Protein AF-A0A942C0L1-F1 (afdb_monomer_lite)

Secondary structure (DSSP, 8-state):
-HHHHHHHHHHHHHHHHHHHHHHTT----HHHHHHHHHHSPPPPPPPPSSEEEEEEEEETTTEEEEEEEETTTTEEEEEESS--HHHHHHHHHHHHT-

Foldseek 3Di:
DLVQLQVLCVPPNQPVSQVVCVVVVHHDHSVRSNVSVVVDDDDDDDDAPDKDKDWDDPPPPPFIWIWIARPVVRGTDDTGRHDDPVSVVVVVVVVVVD

pLDDT: mean 92.05, std 7.19, range [60.94, 97.62]

Sequence (98 aa):
MNETLQWLGLLVGGEAGAKVAAQLGLRVSPDTLLRRIRAAALAAMTTPKVLGGDDWAKRKGQTYGTILVDLERHQVVDLLPDREAATLAQWLQQQRDR

Radius of gyration: 17.34 Å; chains: 1; bounding box: 39×30×40 Å

Structure (mmCIF, N/CA/C/O backbone):
data_AF-A0A942C0L1-F1
#
_entry.id   AF-A0A942C0L1-F1
#
loop_
_atom_site.group_PDB
_atom_site.id
_atom_site.type_symbol
_atom_site.label_atom_id
_atom_site.label_alt_id
_atom_site.label_comp_id
_atom_site.label_asym_id
_atom_site.label_entity_id
_atom_site.label_seq_id
_atom_site.pdbx_PDB_ins_code
_atom_site.Cartn_x
_atom_site.Cartn_y
_atom_site.Cartn_z
_atom_site.occupancy
_atom_site.B_iso_or_equiv
_atom_site.auth_seq_id
_atom_site.auth_comp_id
_atom_site.auth_asym_id
_atom_site.auth_atom_id
_atom_site.pdbx_PDB_model_num
ATOM 1 N N . MET A 1 1 ? -6.025 -13.207 19.847 1.00 60.94 1 MET A N 1
ATOM 2 C CA . MET A 1 1 ? -6.365 -11.804 20.191 1.00 60.94 1 MET A CA 1
ATOM 3 C C . MET A 1 1 ? -5.686 -10.796 19.264 1.00 60.94 1 MET A C 1
ATOM 5 O O . MET A 1 1 ? -6.388 -10.013 18.640 1.00 60.94 1 MET A O 1
ATOM 9 N N . ASN A 1 2 ? -4.349 -10.808 19.137 1.00 73.62 2 ASN A N 1
ATOM 10 C CA . ASN A 1 2 ? -3.631 -9.848 18.280 1.00 73.62 2 ASN A CA 1
ATOM 11 C C . ASN A 1 2 ? -3.931 -10.023 16.776 1.00 73.62 2 ASN A C 1
ATOM 13 O O . ASN A 1 2 ? -4.211 -9.026 16.115 1.00 73.62 2 ASN A O 1
ATOM 17 N N . GLU A 1 3 ? -3.957 -11.258 16.262 1.00 86.56 3 GLU A N 1
ATOM 18 C CA . GLU A 1 3 ? -4.318 -11.539 14.859 1.00 86.56 3 GLU A CA 1
ATOM 19 C C . GLU A 1 3 ? -5.759 -11.152 14.527 1.00 86.56 3 GLU A C 1
ATOM 21 O O . GLU A 1 3 ? -6.004 -10.542 13.494 1.00 86.56 3 GLU A O 1
ATOM 26 N N . THR A 1 4 ? -6.712 -11.433 15.420 1.00 90.69 4 THR A N 1
ATOM 27 C CA . THR A 1 4 ? -8.132 -11.108 15.214 1.00 90.69 4 THR A CA 1
ATOM 28 C C . THR A 1 4 ? -8.341 -9.611 14.991 1.00 90.69 4 THR A C 1
ATOM 30 O O . THR A 1 4 ? -9.044 -9.214 14.068 1.00 90.69 4 THR A O 1
ATOM 33 N N . LEU A 1 5 ? -7.699 -8.767 15.804 1.00 92.69 5 LEU A N 1
ATOM 34 C CA . LEU A 1 5 ? -7.787 -7.314 15.655 1.00 92.69 5 LEU A CA 1
ATOM 35 C C . LEU A 1 5 ? -7.106 -6.830 14.370 1.00 92.69 5 LEU A C 1
ATOM 37 O O . LEU A 1 5 ? -7.625 -5.943 13.702 1.00 92.69 5 LEU A O 1
ATOM 41 N N . GLN A 1 6 ? -5.969 -7.419 13.998 1.00 92.25 6 GLN A N 1
ATOM 42 C CA . GLN A 1 6 ? -5.300 -7.093 12.739 1.00 92.25 6 GLN A CA 1
ATOM 43 C C . GLN A 1 6 ? -6.157 -7.479 11.527 1.00 92.25 6 GLN A C 1
ATOM 45 O O . GLN A 1 6 ? -6.300 -6.676 10.611 1.00 92.25 6 GLN A O 1
ATOM 50 N N . TRP A 1 7 ? -6.771 -8.663 11.543 1.00 92.75 7 TRP A N 1
ATOM 51 C CA . TRP A 1 7 ? -7.665 -9.132 10.486 1.00 92.75 7 TRP A CA 1
ATOM 52 C C . TRP A 1 7 ? -8.916 -8.256 10.365 1.00 92.75 7 TRP A C 1
ATOM 54 O O . TRP A 1 7 ? -9.256 -7.829 9.265 1.00 92.75 7 TRP A O 1
ATOM 64 N N . LEU A 1 8 ? -9.545 -7.897 11.492 1.00 94.25 8 LEU A N 1
ATOM 65 C CA . LEU A 1 8 ? -10.657 -6.942 11.506 1.00 94.25 8 LEU A CA 1
ATOM 66 C C . LEU A 1 8 ? -10.237 -5.590 10.921 1.00 94.25 8 LEU A C 1
ATOM 68 O O . LEU A 1 8 ? -10.934 -5.038 10.073 1.00 94.25 8 LEU A O 1
ATOM 72 N N . GLY A 1 9 ? -9.078 -5.072 11.332 1.00 94.88 9 GLY A N 1
ATOM 73 C CA . GLY A 1 9 ? -8.545 -3.824 10.798 1.00 94.88 9 GLY A CA 1
ATOM 74 C C . GLY A 1 9 ? -8.260 -3.888 9.293 1.00 94.88 9 GLY A C 1
ATOM 75 O O . GLY A 1 9 ? -8.526 -2.916 8.594 1.00 94.88 9 GLY A O 1
ATOM 76 N N . LEU A 1 10 ? -7.733 -5.008 8.789 1.00 93.69 10 LEU A N 1
ATOM 77 C CA . LEU A 1 10 ? -7.429 -5.198 7.365 1.00 93.69 10 LEU A CA 1
ATOM 78 C C . LEU A 1 10 ? -8.702 -5.292 6.522 1.00 93.69 10 LEU A C 1
ATOM 80 O O . LEU A 1 10 ? -8.743 -4.748 5.424 1.00 93.69 10 LEU A O 1
ATOM 84 N N . LEU A 1 11 ? -9.734 -5.962 7.036 1.00 94.75 11 LEU A N 1
ATOM 85 C CA . LEU A 1 11 ? -10.969 -6.196 6.298 1.00 94.75 11 LEU A CA 1
ATOM 86 C C . LEU A 1 11 ? -11.868 -4.957 6.246 1.00 94.75 11 LEU A C 1
ATOM 88 O O . LEU A 1 11 ? -12.439 -4.6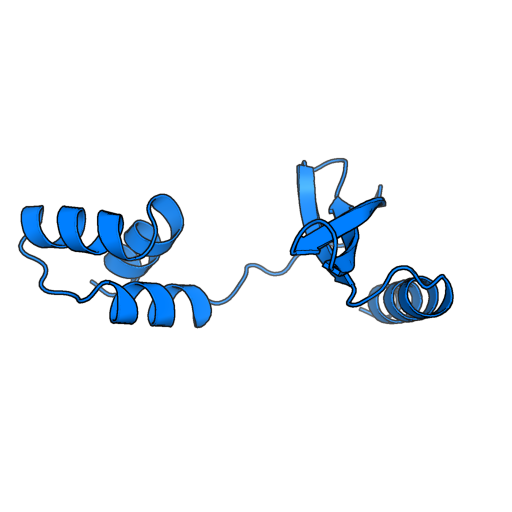56 5.202 1.00 94.75 11 LEU A O 1
ATOM 92 N N . VAL A 1 12 ? -12.035 -4.267 7.378 1.00 95.62 12 VAL A N 1
ATOM 93 C CA . VAL A 1 12 ? -13.046 -3.203 7.514 1.00 95.62 12 VAL A CA 1
ATOM 94 C C . VAL A 1 12 ? -12.478 -1.855 7.972 1.00 95.62 12 VAL A C 1
ATOM 96 O O . VAL A 1 12 ? -13.217 -0.880 8.094 1.00 95.62 12 VAL A O 1
ATOM 99 N N . GLY A 1 13 ? -11.170 -1.754 8.207 1.00 95.62 13 GLY A N 1
ATOM 100 C CA . GLY A 1 13 ? -10.520 -0.521 8.650 1.00 95.62 13 GLY A CA 1
ATOM 101 C C . GLY A 1 13 ? -10.672 -0.242 10.149 1.00 95.62 13 GLY A C 1
ATOM 102 O O . GLY A 1 13 ? -11.136 -1.072 10.928 1.00 95.62 13 GLY A O 1
ATOM 103 N N . GLY A 1 14 ? -10.251 0.954 10.572 1.00 96.88 14 GLY A N 1
ATOM 104 C CA . GLY A 1 14 ? -10.201 1.334 11.989 1.00 96.88 14 GLY A CA 1
ATOM 105 C C . GLY A 1 14 ? -11.577 1.483 12.641 1.00 96.88 14 GLY A C 1
ATOM 106 O O . GLY A 1 14 ? -11.876 0.802 13.616 1.00 96.88 14 GLY A O 1
ATOM 107 N N . GLU A 1 15 ? -12.421 2.371 12.112 1.00 97.56 15 GLU A N 1
ATOM 108 C CA . GLU A 1 15 ? -13.719 2.708 12.722 1.00 97.56 15 GLU A CA 1
ATOM 109 C C . GLU A 1 15 ? -14.697 1.531 12.720 1.00 97.56 15 GLU A C 1
ATOM 111 O O . GLU A 1 15 ? -15.193 1.112 13.767 1.00 97.56 15 GLU A O 1
ATOM 116 N N . ALA A 1 16 ? -14.945 0.940 11.549 1.00 97.06 16 ALA A N 1
ATOM 117 C CA . ALA A 1 16 ? -15.818 -0.225 11.466 1.00 97.06 16 ALA A CA 1
ATOM 118 C C . ALA A 1 16 ? -15.220 -1.427 12.218 1.00 97.06 16 ALA A C 1
ATOM 120 O O . ALA A 1 16 ? -15.952 -2.130 12.913 1.00 97.06 16 ALA A O 1
ATOM 121 N N . GLY A 1 17 ? -13.897 -1.615 12.171 1.00 96.75 17 GLY A N 1
ATOM 122 C CA . GLY A 1 17 ? -13.219 -2.676 12.915 1.00 96.75 17 GLY A CA 1
ATOM 123 C C . GLY A 1 17 ? -13.386 -2.542 14.426 1.00 96.75 17 GLY A C 1
ATOM 124 O O . GLY A 1 17 ? -13.626 -3.543 15.096 1.00 96.75 17 GLY A O 1
ATOM 125 N N . ALA A 1 18 ? -13.334 -1.324 14.972 1.00 97.25 18 ALA A N 1
ATOM 126 C CA . ALA A 1 18 ? -13.543 -1.082 16.399 1.00 97.25 18 ALA A CA 1
ATOM 127 C C . ALA A 1 18 ? -14.996 -1.356 16.813 1.00 97.25 18 ALA A C 1
ATOM 129 O O . ALA A 1 18 ? -15.236 -1.958 17.861 1.00 97.25 18 ALA A O 1
ATOM 130 N N . LYS A 1 19 ? -15.966 -0.985 15.967 1.00 97.31 19 LYS A N 1
ATOM 131 C CA . LYS A 1 19 ? -17.389 -1.291 16.188 1.00 97.31 19 LYS A CA 1
ATOM 132 C C . LYS A 1 19 ? -17.646 -2.796 16.197 1.00 97.31 19 LYS A C 1
ATOM 134 O O . LYS A 1 19 ? -18.307 -3.287 17.107 1.00 97.31 19 LYS A O 1
ATOM 139 N N . VAL A 1 20 ? -17.089 -3.534 15.234 1.00 96.94 20 VAL A N 1
ATOM 140 C CA . VAL A 1 20 ? -17.200 -5.002 15.179 1.00 96.94 20 VAL A CA 1
ATOM 141 C C . VAL A 1 20 ? -16.499 -5.646 16.378 1.00 96.94 20 VAL A C 1
ATOM 143 O O . VAL A 1 20 ? -17.075 -6.511 17.030 1.00 96.94 20 VAL A O 1
ATOM 146 N N . ALA A 1 21 ? -15.294 -5.189 16.727 1.00 95.94 21 ALA A N 1
ATOM 147 C CA . ALA A 1 21 ? -14.560 -5.672 17.893 1.00 95.94 21 ALA A CA 1
ATOM 148 C C . ALA A 1 21 ? -15.369 -5.502 19.191 1.00 95.94 21 ALA A C 1
ATOM 150 O O . ALA A 1 21 ? -15.442 -6.438 19.986 1.00 95.94 21 ALA A O 1
ATOM 151 N N . ALA A 1 22 ? -16.045 -4.363 19.371 1.00 96.38 22 ALA A N 1
ATOM 152 C CA . ALA A 1 22 ? -16.891 -4.117 20.536 1.00 96.38 22 ALA A CA 1
ATOM 153 C C . ALA A 1 22 ? -18.065 -5.107 20.639 1.00 96.38 22 ALA A C 1
ATOM 155 O O . ALA A 1 22 ? -18.339 -5.599 21.733 1.00 96.38 22 ALA A O 1
ATOM 156 N N . GLN A 1 23 ? -18.708 -5.458 19.516 1.00 96.25 23 GLN A N 1
ATOM 157 C CA . GLN A 1 23 ? -19.767 -6.484 19.484 1.00 96.25 23 GLN A CA 1
ATOM 158 C C . GLN A 1 23 ? -19.245 -7.877 19.864 1.00 96.25 23 GLN A C 1
ATOM 160 O O . GLN A 1 23 ? -19.985 -8.693 20.404 1.00 96.25 23 GLN A O 1
ATOM 165 N N . LEU A 1 24 ? -17.956 -8.135 19.635 1.00 94.19 24 LEU A N 1
ATOM 166 C CA . LEU A 1 24 ? -17.268 -9.367 20.027 1.00 94.19 24 LEU A CA 1
ATOM 167 C C . LEU A 1 24 ? -16.683 -9.306 21.453 1.00 94.19 24 LEU A C 1
ATOM 169 O O . LEU A 1 24 ? -15.915 -10.183 21.843 1.00 94.19 24 LEU A O 1
ATOM 173 N N . GLY A 1 25 ? -16.996 -8.264 22.232 1.00 95.25 25 GLY A N 1
ATOM 174 C CA . GLY A 1 25 ? -16.488 -8.079 23.596 1.00 95.25 25 GLY A CA 1
ATOM 175 C C . GLY A 1 25 ? -15.038 -7.585 23.677 1.00 95.25 25 GLY A C 1
ATOM 176 O O . GLY A 1 25 ? -14.449 -7.570 24.759 1.00 95.25 25 GLY A O 1
ATOM 177 N N . LEU A 1 26 ? -14.447 -7.155 22.560 1.00 94.44 26 LEU A N 1
ATOM 178 C CA . LEU A 1 26 ? -13.074 -6.661 22.483 1.00 94.44 26 LEU A CA 1
ATOM 179 C C . LEU A 1 26 ? -13.047 -5.130 22.521 1.00 94.44 26 LEU A C 1
ATOM 181 O O . LEU A 1 26 ? -13.594 -4.456 21.650 1.00 94.44 26 LEU A O 1
ATOM 185 N N . ARG A 1 27 ? -12.355 -4.555 23.508 1.00 93.75 27 ARG A N 1
ATOM 186 C CA . ARG A 1 27 ? -12.167 -3.099 23.609 1.00 93.75 27 ARG A CA 1
ATOM 187 C C . ARG A 1 27 ? -10.894 -2.673 22.882 1.00 93.75 27 ARG A C 1
ATOM 189 O O . ARG A 1 27 ? -9.790 -2.931 23.356 1.00 93.75 27 ARG A O 1
ATOM 196 N N . VAL A 1 28 ? -11.045 -2.001 21.745 1.00 95.69 28 VAL A N 1
ATOM 197 C CA . VAL A 1 28 ? -9.938 -1.434 20.963 1.00 95.69 28 VAL A CA 1
ATOM 198 C C . VAL A 1 28 ? -10.373 -0.114 20.328 1.00 95.69 28 VAL A C 1
ATOM 200 O O . VAL A 1 28 ? -11.519 0.015 19.904 1.00 95.69 28 VAL A O 1
ATOM 203 N N . SER A 1 29 ? -9.476 0.872 20.258 1.00 96.81 29 SER A N 1
ATOM 204 C CA . SER A 1 29 ? -9.756 2.113 19.528 1.00 96.81 29 SER A CA 1
ATOM 205 C C . SER A 1 29 ? -9.528 1.942 18.018 1.00 96.81 29 SER A C 1
ATOM 207 O O . SER A 1 29 ? -8.641 1.171 17.626 1.00 96.81 29 SER A O 1
ATOM 209 N N . PRO A 1 30 ? -10.245 2.700 17.167 1.00 97.38 30 PRO A N 1
ATOM 210 C CA . PRO A 1 30 ? -9.976 2.763 15.730 1.00 97.38 30 PRO A CA 1
ATOM 211 C C . PRO A 1 30 ? -8.499 3.024 15.412 1.00 97.38 30 PRO A C 1
ATOM 213 O O . PRO A 1 30 ? -7.896 2.316 14.608 1.00 97.38 30 PRO A O 1
ATOM 216 N N . ASP A 1 31 ? -7.878 3.966 16.123 1.00 97.62 31 ASP A N 1
ATOM 217 C CA . ASP A 1 31 ? -6.464 4.318 15.951 1.00 97.62 31 ASP A CA 1
ATOM 218 C C . ASP A 1 31 ? -5.522 3.166 16.297 1.00 97.62 31 ASP A C 1
ATOM 220 O O . ASP A 1 31 ? -4.503 2.959 15.636 1.00 97.62 31 ASP A O 1
ATOM 224 N N . THR A 1 32 ? -5.865 2.373 17.317 1.00 95.19 32 THR A N 1
ATOM 225 C CA . THR A 1 32 ? -5.079 1.189 17.672 1.00 95.19 32 THR A CA 1
ATOM 226 C C . THR A 1 32 ? -5.152 0.142 16.566 1.00 95.19 32 THR A C 1
ATOM 228 O O . THR A 1 32 ? -4.130 -0.476 16.266 1.00 95.19 32 THR A O 1
ATOM 231 N N . LEU A 1 33 ? -6.313 -0.042 15.932 1.00 95.88 33 LEU A N 1
ATOM 232 C CA . LEU A 1 33 ? -6.449 -0.924 14.772 1.00 95.88 33 LEU A CA 1
ATOM 233 C C . LEU A 1 33 ? -5.641 -0.414 13.578 1.00 95.88 33 LEU A C 1
ATOM 235 O O . LEU A 1 33 ? -4.865 -1.178 13.010 1.00 95.88 33 LEU A O 1
ATOM 239 N N . LEU A 1 34 ? -5.741 0.879 13.252 1.00 96.31 34 LEU A N 1
ATOM 240 C CA . LEU A 1 34 ? -4.969 1.482 12.161 1.00 96.31 34 LEU A CA 1
ATOM 241 C C . LEU A 1 34 ? -3.460 1.363 12.389 1.00 96.31 34 LEU A C 1
ATOM 243 O O . LEU A 1 34 ? -2.712 1.017 11.477 1.00 96.31 34 LEU A O 1
ATOM 247 N N . ARG A 1 35 ? -2.999 1.604 13.618 1.00 94.88 35 ARG A N 1
ATOM 248 C CA . ARG A 1 35 ? -1.592 1.417 13.982 1.00 94.88 35 ARG A CA 1
ATOM 249 C C . ARG A 1 35 ? -1.160 -0.037 13.809 1.00 94.88 35 ARG A C 1
ATOM 251 O O . ARG A 1 35 ? -0.064 -0.278 13.319 1.00 94.88 35 ARG A O 1
ATOM 258 N N . ARG A 1 36 ? -2.011 -0.998 14.181 1.00 92.69 36 ARG A N 1
ATOM 259 C CA . ARG A 1 36 ? -1.715 -2.430 14.034 1.00 92.69 36 ARG A CA 1
ATOM 260 C C . ARG A 1 36 ? -1.609 -2.851 12.576 1.00 92.69 36 ARG A C 1
ATOM 262 O O . ARG A 1 36 ? -0.626 -3.487 12.232 1.00 92.69 36 ARG A O 1
ATOM 269 N N . ILE A 1 37 ? -2.556 -2.470 11.719 1.00 94.00 37 ILE A N 1
ATOM 270 C CA . ILE A 1 37 ? -2.485 -2.842 10.296 1.00 94.00 37 ILE A CA 1
ATOM 271 C C . ILE A 1 37 ? -1.311 -2.172 9.580 1.00 94.00 37 ILE A C 1
ATOM 273 O O . ILE A 1 37 ? -0.721 -2.780 8.700 1.00 94.00 37 ILE A O 1
ATOM 277 N N . ARG A 1 38 ? -0.913 -0.959 9.989 1.00 92.44 38 ARG A N 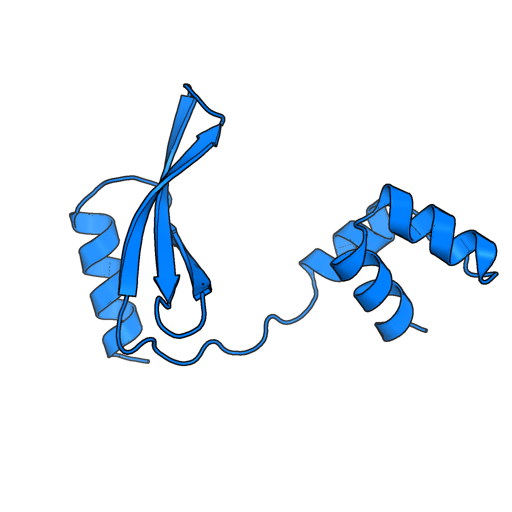1
ATOM 278 C CA . ARG A 1 38 ? 0.295 -0.296 9.466 1.00 92.44 38 ARG A CA 1
ATOM 279 C C . ARG A 1 38 ? 1.590 -0.975 9.911 1.00 92.44 38 ARG A C 1
ATOM 281 O O . ARG A 1 38 ? 2.590 -0.860 9.217 1.00 92.44 38 ARG A O 1
ATOM 288 N N . ALA A 1 39 ? 1.577 -1.637 11.066 1.00 91.19 39 ALA A N 1
ATOM 289 C CA . ALA A 1 39 ? 2.709 -2.399 11.588 1.00 91.19 39 ALA A CA 1
ATOM 290 C C . ALA A 1 39 ? 2.690 -3.876 11.156 1.00 91.19 39 ALA A C 1
ATOM 292 O O . ALA A 1 39 ? 3.612 -4.618 11.489 1.00 91.19 39 ALA A O 1
ATOM 293 N N . ALA A 1 40 ? 1.639 -4.321 10.462 1.00 88.50 40 ALA A N 1
ATOM 294 C CA . ALA A 1 40 ? 1.5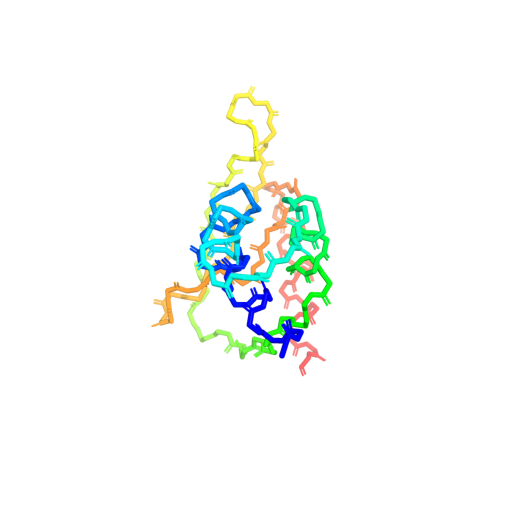42 -5.685 9.977 1.00 88.50 40 ALA A CA 1
ATOM 295 C C . ALA A 1 40 ? 2.629 -5.938 8.929 1.00 88.50 40 ALA A C 1
ATOM 297 O O . ALA A 1 40 ? 2.819 -5.134 8.015 1.00 88.50 40 ALA A O 1
ATOM 298 N N . ALA A 1 41 ? 3.320 -7.072 9.046 1.00 83.56 41 ALA A N 1
ATOM 299 C CA . ALA A 1 41 ? 4.222 -7.515 7.998 1.00 83.56 41 ALA A CA 1
ATOM 300 C C . ALA A 1 41 ? 3.411 -7.756 6.718 1.00 83.56 41 ALA A C 1
ATOM 302 O O . ALA A 1 41 ? 2.443 -8.521 6.720 1.00 83.56 41 ALA A O 1
ATOM 303 N N . LEU A 1 42 ? 3.805 -7.090 5.636 1.00 78.50 42 LEU A N 1
ATOM 304 C CA . LEU A 1 42 ? 3.295 -7.408 4.312 1.00 78.50 42 LEU A CA 1
ATOM 305 C C . LEU A 1 42 ? 3.912 -8.733 3.869 1.00 78.50 42 LEU A C 1
ATOM 307 O O . LEU A 1 42 ? 5.095 -8.989 4.106 1.00 78.50 42 LEU A O 1
ATOM 311 N N . ALA A 1 43 ? 3.099 -9.581 3.241 1.00 75.94 43 ALA A N 1
ATOM 312 C CA . ALA A 1 43 ? 3.613 -10.783 2.607 1.00 75.94 43 ALA A CA 1
ATOM 313 C C . ALA A 1 43 ? 4.673 -10.388 1.573 1.00 75.94 43 ALA A C 1
ATOM 315 O O . ALA A 1 43 ? 4.502 -9.405 0.848 1.00 75.94 43 ALA A O 1
ATOM 316 N N . ALA A 1 44 ? 5.764 -11.154 1.513 1.00 76.50 44 ALA A N 1
ATOM 317 C CA . ALA A 1 44 ? 6.765 -10.963 0.479 1.00 76.50 44 ALA A CA 1
ATOM 318 C C . ALA A 1 44 ? 6.090 -11.091 -0.890 1.00 76.50 44 ALA A C 1
ATOM 320 O O . ALA A 1 44 ? 5.448 -12.099 -1.195 1.00 76.50 44 ALA A O 1
ATOM 321 N N . MET A 1 45 ? 6.219 -10.047 -1.698 1.00 76.50 45 MET A N 1
ATOM 322 C CA . MET A 1 45 ? 5.701 -10.062 -3.051 1.00 76.50 45 MET A CA 1
ATOM 323 C C . MET A 1 45 ? 6.636 -10.866 -3.941 1.00 76.50 45 MET A C 1
ATOM 325 O O . MET A 1 45 ? 7.851 -10.691 -3.906 1.00 76.50 45 MET A O 1
ATOM 329 N N . THR A 1 46 ? 6.065 -11.765 -4.736 1.00 82.75 46 THR A N 1
ATOM 330 C CA . THR A 1 46 ? 6.823 -12.445 -5.786 1.00 82.75 46 THR A CA 1
ATOM 331 C C . THR A 1 46 ? 7.053 -11.476 -6.938 1.00 82.75 46 THR A C 1
ATOM 333 O O . THR A 1 46 ? 6.149 -10.715 -7.281 1.00 82.75 46 THR A O 1
ATOM 336 N N . THR A 1 47 ? 8.220 -11.545 -7.573 1.00 88.00 47 THR A N 1
ATOM 337 C CA . THR A 1 47 ? 8.512 -10.766 -8.777 1.00 88.00 47 THR A CA 1
ATOM 338 C C . THR A 1 47 ? 7.448 -11.034 -9.854 1.00 88.00 47 THR A C 1
ATOM 340 O O . THR A 1 47 ? 7.218 -12.201 -10.203 1.00 88.00 47 THR A O 1
ATOM 343 N N . PRO A 1 48 ? 6.760 -9.996 -10.359 1.00 91.50 48 PRO A N 1
ATOM 344 C CA . PRO A 1 48 ? 5.740 -10.153 -11.389 1.00 91.50 48 PRO A CA 1
ATOM 345 C C . PRO A 1 48 ? 6.390 -10.503 -12.729 1.00 91.50 48 PRO A C 1
ATOM 347 O O . PRO A 1 48 ? 7.445 -9.966 -13.067 1.00 91.50 48 PRO A O 1
ATOM 350 N N . LYS A 1 49 ? 5.754 -11.372 -13.525 1.00 91.75 49 LYS A N 1
ATOM 351 C CA . LYS A 1 49 ? 6.211 -11.628 -14.905 1.00 91.75 49 LYS A CA 1
ATOM 352 C C . LYS A 1 49 ? 5.715 -10.558 -15.867 1.00 91.75 49 LYS A C 1
ATOM 354 O O . LYS A 1 49 ? 6.412 -10.217 -16.818 1.00 91.75 49 LYS A O 1
ATOM 359 N N . VAL A 1 50 ? 4.513 -10.040 -15.612 1.00 94.75 50 VAL A N 1
ATOM 360 C CA . VAL A 1 50 ? 3.887 -8.974 -16.394 1.00 94.75 50 VAL A CA 1
ATOM 361 C C . VAL A 1 50 ? 3.565 -7.814 -15.459 1.00 94.75 50 VAL A C 1
ATOM 363 O O . VAL A 1 50 ? 2.636 -7.884 -14.654 1.00 94.75 50 VAL A O 1
ATOM 366 N N . LEU A 1 51 ? 4.362 -6.751 -15.558 1.00 95.50 51 LEU A N 1
ATOM 367 C CA . LEU A 1 51 ? 4.202 -5.538 -14.766 1.00 95.50 51 LEU A CA 1
ATOM 368 C C . LEU A 1 51 ? 3.453 -4.475 -15.577 1.00 95.50 51 LEU A C 1
ATOM 370 O O . LEU A 1 51 ? 3.899 -4.086 -16.655 1.00 95.50 51 LEU A O 1
ATOM 374 N N . GLY A 1 52 ? 2.333 -3.997 -15.046 1.00 95.81 52 GLY A N 1
ATOM 375 C CA . GLY A 1 52 ? 1.618 -2.826 -15.543 1.00 95.81 52 GLY A CA 1
ATOM 376 C C . GLY A 1 52 ? 2.044 -1.571 -14.788 1.00 95.81 52 GLY A C 1
ATOM 377 O O . G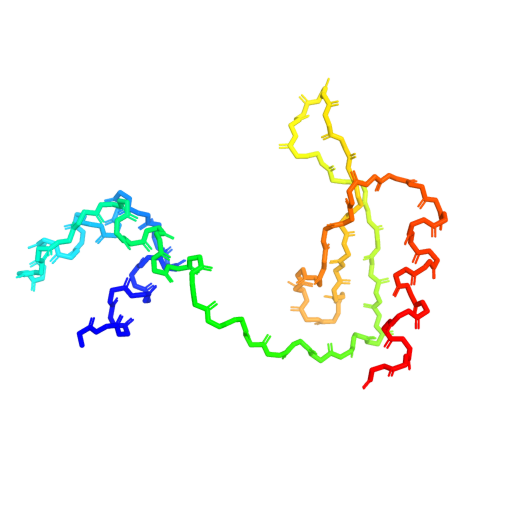LY A 1 52 ? 2.218 -1.619 -13.571 1.00 95.81 52 GLY A O 1
ATOM 378 N N . GLY A 1 53 ? 2.195 -0.460 -15.504 1.00 96.12 53 GLY A N 1
ATOM 379 C CA . GLY A 1 53 ? 2.409 0.868 -14.932 1.00 96.12 53 GLY A CA 1
ATOM 380 C C . GLY A 1 53 ? 1.317 1.826 -15.398 1.00 96.12 53 GLY A C 1
ATOM 381 O O . GLY A 1 53 ? 0.964 1.804 -16.576 1.00 96.12 53 GLY A O 1
ATOM 382 N N . ASP A 1 54 ? 0.790 2.642 -14.487 1.00 95.12 54 ASP A N 1
ATOM 383 C CA . ASP A 1 54 ? -0.210 3.675 -14.792 1.00 95.12 54 ASP A CA 1
ATOM 384 C C . ASP A 1 54 ? -0.055 4.898 -13.870 1.00 95.12 54 ASP A C 1
ATOM 386 O O . ASP A 1 54 ? 0.589 4.825 -12.820 1.00 95.12 54 ASP A O 1
ATOM 390 N N . ASP A 1 55 ? -0.665 6.022 -14.237 1.00 93.94 55 ASP A N 1
ATOM 391 C CA . ASP A 1 55 ? -0.700 7.240 -13.431 1.00 93.94 55 ASP A CA 1
ATOM 392 C C . ASP A 1 55 ? -1.659 7.066 -12.237 1.00 93.94 55 ASP A C 1
ATOM 394 O O . ASP A 1 55 ? -2.851 6.791 -12.384 1.00 93.94 55 ASP A O 1
ATOM 398 N N . TRP A 1 56 ? -1.169 7.316 -11.021 1.00 95.06 56 TRP A N 1
ATOM 399 C CA . TRP A 1 56 ? -1.972 7.289 -9.799 1.00 95.06 56 TRP A CA 1
ATOM 400 C C . TRP A 1 56 ? -2.046 8.654 -9.127 1.00 95.06 56 TRP A C 1
ATOM 402 O O . TRP A 1 56 ? -1.042 9.323 -8.903 1.00 95.06 56 TRP A O 1
ATOM 412 N N . ALA A 1 57 ? -3.249 9.060 -8.728 1.00 94.88 57 ALA A N 1
ATOM 413 C CA . ALA A 1 57 ? -3.456 10.293 -7.983 1.00 94.88 57 ALA A CA 1
ATOM 414 C C . ALA A 1 57 ? -3.533 10.020 -6.474 1.00 94.88 57 ALA A C 1
ATOM 416 O O . ALA A 1 57 ? -4.567 9.572 -5.978 1.00 94.88 57 ALA A O 1
ATOM 417 N N . LYS A 1 58 ? -2.492 10.398 -5.720 1.00 90.12 58 LYS A N 1
ATOM 418 C CA . LYS A 1 58 ? -2.540 10.418 -4.245 1.00 90.12 58 LYS A CA 1
ATOM 419 C C . LYS A 1 58 ? -3.594 11.396 -3.743 1.00 90.12 58 LYS A C 1
ATOM 421 O O . LYS A 1 58 ? -4.362 11.105 -2.829 1.00 90.12 58 LYS A O 1
ATOM 426 N N . ARG A 1 59 ? -3.618 12.580 -4.357 1.00 93.00 59 ARG A N 1
ATOM 427 C CA . ARG A 1 59 ? -4.657 13.591 -4.174 1.00 93.00 59 ARG A CA 1
ATOM 428 C C . ARG A 1 59 ? -5.004 14.148 -5.540 1.00 93.00 59 ARG A C 1
ATOM 430 O O . ARG A 1 59 ? -4.200 14.855 -6.147 1.00 93.00 59 ARG A O 1
ATOM 437 N N . LYS A 1 60 ? -6.200 13.806 -6.020 1.00 91.12 60 LYS A N 1
ATOM 438 C CA . LYS A 1 60 ? -6.695 14.210 -7.340 1.00 91.12 60 LYS A CA 1
ATOM 439 C C . LYS A 1 60 ? -6.545 15.722 -7.536 1.00 91.12 60 LYS A C 1
A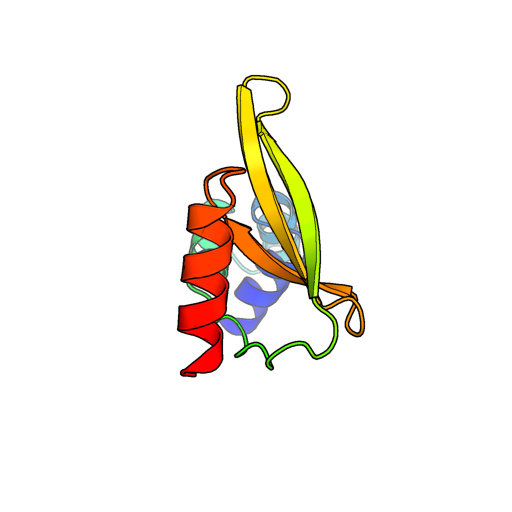TOM 441 O O . LYS A 1 60 ? -6.938 16.499 -6.668 1.00 91.12 60 LYS A O 1
ATOM 446 N N . GLY A 1 61 ? -5.953 16.117 -8.663 1.00 93.06 61 GLY A N 1
ATOM 447 C CA . GLY A 1 61 ? -5.686 17.517 -9.001 1.00 93.06 61 GLY A CA 1
ATOM 448 C C . GLY A 1 61 ? -4.518 18.166 -8.250 1.00 93.06 61 GLY A C 1
ATOM 449 O O . GLY A 1 61 ? -4.335 19.369 -8.383 1.00 93.06 61 GLY A O 1
ATOM 450 N N . GLN A 1 62 ? -3.748 17.416 -7.452 1.00 93.12 62 GLN A N 1
ATOM 451 C CA . GLN A 1 62 ? -2.623 17.974 -6.690 1.00 93.12 62 GLN A CA 1
ATOM 452 C C . GLN A 1 62 ? -1.351 17.144 -6.793 1.00 93.12 62 GLN A C 1
ATOM 454 O O . GLN A 1 62 ? -0.304 17.671 -7.145 1.00 93.12 62 GLN A O 1
ATOM 459 N N . THR A 1 63 ? -1.425 15.853 -6.476 1.00 94.25 63 THR A N 1
ATOM 460 C CA . THR A 1 63 ? -0.234 15.006 -6.370 1.00 94.25 63 THR A CA 1
ATOM 461 C C . THR A 1 63 ? -0.480 13.697 -7.091 1.00 94.25 63 THR A C 1
ATOM 463 O O . THR A 1 63 ? -1.414 12.964 -6.745 1.00 94.25 63 THR A O 1
ATOM 466 N N . TYR A 1 64 ? 0.374 13.431 -8.074 1.00 94.50 64 TYR A N 1
ATOM 467 C CA . TYR A 1 64 ? 0.347 12.255 -8.930 1.00 94.50 64 TYR A CA 1
ATOM 468 C C . TYR A 1 64 ? 1.676 11.511 -8.819 1.00 94.50 64 TYR A C 1
ATOM 470 O O . TYR A 1 64 ? 2.719 12.143 -8.678 1.00 94.50 64 TYR A O 1
ATOM 478 N N . GLY A 1 65 ? 1.606 10.191 -8.901 1.00 95.75 65 GLY A N 1
ATOM 479 C CA . GLY A 1 65 ? 2.730 9.270 -8.972 1.00 95.75 65 GLY A CA 1
ATOM 480 C C . GLY A 1 65 ? 2.424 8.151 -9.963 1.00 95.75 65 GLY A C 1
ATOM 481 O O . GLY A 1 65 ? 1.472 8.263 -10.736 1.00 95.75 65 GLY A O 1
ATOM 482 N N . THR A 1 66 ? 3.185 7.064 -9.904 1.00 97.38 66 THR A N 1
ATOM 483 C CA . THR A 1 66 ? 2.988 5.888 -10.765 1.00 97.38 66 THR A CA 1
ATOM 484 C C . THR A 1 66 ? 2.563 4.700 -9.912 1.00 97.38 66 THR A C 1
ATOM 486 O O . THR A 1 66 ? 3.218 4.399 -8.915 1.00 97.38 66 THR A O 1
ATOM 489 N N . ILE A 1 67 ? 1.486 4.011 -10.284 1.00 96.75 67 ILE A N 1
ATOM 490 C CA . ILE A 1 67 ? 1.115 2.724 -9.692 1.00 96.75 67 ILE A CA 1
ATOM 491 C C . ILE A 1 67 ? 1.693 1.583 -10.517 1.00 96.75 67 ILE A C 1
ATOM 493 O O . ILE A 1 67 ? 1.573 1.564 -11.739 1.00 96.75 67 ILE A O 1
ATOM 497 N N . LEU A 1 68 ? 2.309 0.628 -9.828 1.00 96.06 68 LEU A N 1
ATOM 498 C CA . LEU A 1 68 ? 2.839 -0.594 -10.410 1.00 96.06 68 LEU A CA 1
ATOM 499 C C . LEU A 1 68 ? 1.967 -1.775 -9.994 1.00 96.06 68 LEU A C 1
ATOM 501 O O . LEU A 1 68 ? 1.670 -1.938 -8.810 1.00 96.06 68 LEU A O 1
ATOM 505 N N . VAL A 1 69 ? 1.550 -2.599 -10.954 1.00 95.69 69 VAL A N 1
ATOM 506 C CA . VAL A 1 69 ? 0.598 -3.699 -10.740 1.00 95.69 69 VAL A CA 1
ATOM 507 C C . VAL A 1 69 ? 1.123 -4.984 -11.373 1.00 95.69 69 VAL A C 1
ATOM 509 O O . VAL A 1 69 ? 1.507 -4.997 -12.539 1.00 95.69 69 VAL A O 1
ATOM 512 N N . ASP A 1 70 ? 1.107 -6.081 -10.618 1.00 95.00 70 ASP A N 1
ATOM 513 C CA . ASP A 1 70 ? 1.232 -7.435 -11.155 1.00 95.00 70 ASP A CA 1
ATOM 514 C C . ASP A 1 70 ? -0.068 -7.750 -11.899 1.00 95.00 70 ASP A C 1
ATOM 516 O O . ASP A 1 70 ? -1.121 -7.943 -11.280 1.00 95.00 70 ASP A O 1
ATOM 520 N N . LEU A 1 71 ? -0.003 -7.758 -13.231 1.00 95.38 71 LEU A N 1
ATOM 521 C CA . LEU A 1 71 ? -1.179 -7.951 -14.075 1.00 95.38 71 LEU A CA 1
ATOM 522 C C . LEU A 1 71 ? -1.665 -9.402 -14.092 1.00 95.38 71 LEU A C 1
ATOM 524 O O . LEU A 1 71 ? -2.819 -9.632 -14.432 1.00 95.38 71 LEU A O 1
ATOM 528 N N . GLU A 1 72 ? -0.843 -10.375 -13.698 1.00 95.25 72 GLU A N 1
ATOM 529 C CA . GLU A 1 72 ? -1.284 -11.770 -13.596 1.00 95.25 72 GLU A CA 1
ATOM 530 C C . GLU A 1 72 ? -2.045 -12.012 -12.288 1.00 95.25 72 GLU A C 1
ATOM 532 O O . GLU A 1 72 ? -3.023 -12.759 -12.258 1.00 95.25 72 GLU A O 1
ATOM 537 N N . ARG A 1 73 ? -1.602 -11.379 -11.195 1.00 92.12 73 ARG A N 1
ATOM 538 C CA . ARG A 1 73 ? -2.215 -11.532 -9.863 1.00 92.12 73 ARG A CA 1
ATOM 539 C C . ARG A 1 73 ? -3.251 -10.465 -9.523 1.00 92.12 73 ARG A C 1
ATOM 541 O O . ARG A 1 73 ? -3.920 -10.591 -8.500 1.00 92.12 73 ARG A O 1
ATOM 548 N N . HIS A 1 74 ? -3.369 -9.422 -10.344 1.00 93.19 74 HIS A N 1
ATOM 549 C CA . HIS A 1 74 ? -4.178 -8.229 -10.077 1.00 93.19 74 HIS A CA 1
ATOM 550 C C . HIS A 1 74 ? -3.843 -7.578 -8.723 1.00 93.19 74 HIS A C 1
ATOM 552 O O . HIS A 1 74 ? -4.729 -7.199 -7.955 1.00 93.19 74 HIS A O 1
ATOM 558 N N . GLN A 1 75 ? -2.549 -7.476 -8.409 1.00 91.94 75 GLN A N 1
ATOM 559 C CA . GLN A 1 75 ? -2.060 -6.961 -7.129 1.00 91.94 75 GLN A CA 1
ATOM 560 C C . GLN A 1 75 ? -1.150 -5.756 -7.329 1.00 91.94 75 GLN A C 1
ATOM 562 O O . GLN A 1 75 ? -0.281 -5.762 -8.196 1.00 91.94 75 GLN A O 1
ATOM 567 N N . VAL A 1 76 ? -1.329 -4.728 -6.498 1.00 92.69 76 VAL A N 1
ATOM 568 C CA . VAL A 1 76 ? -0.420 -3.577 -6.467 1.00 92.69 76 VAL A CA 1
ATOM 569 C C . VAL A 1 76 ? 0.934 -4.030 -5.937 1.00 92.69 76 VAL A C 1
ATOM 571 O O . VAL A 1 76 ? 1.004 -4.660 -4.885 1.00 92.69 76 VAL A O 1
ATOM 574 N N . VAL A 1 77 ? 1.983 -3.693 -6.680 1.00 93.12 77 VAL A N 1
ATOM 575 C CA . VAL A 1 77 ? 3.380 -3.983 -6.354 1.00 93.12 77 VAL A CA 1
ATOM 576 C C . VAL A 1 77 ? 4.010 -2.823 -5.613 1.00 93.12 77 VAL A C 1
ATOM 578 O O . VAL A 1 77 ? 4.617 -3.019 -4.564 1.00 93.12 77 VAL A O 1
ATOM 581 N N . ASP A 1 78 ? 3.857 -1.615 -6.147 1.00 93.06 78 ASP A N 1
ATOM 582 C CA . ASP A 1 78 ? 4.415 -0.417 -5.536 1.00 93.06 78 ASP A CA 1
ATOM 583 C C . ASP A 1 78 ? 3.686 0.848 -6.007 1.00 93.06 78 ASP A C 1
ATOM 585 O O . ASP A 1 78 ? 2.959 0.842 -7.006 1.00 93.06 78 ASP A O 1
ATOM 589 N N . LEU A 1 79 ? 3.898 1.939 -5.276 1.00 94.69 79 LEU A N 1
ATOM 590 C CA . LEU A 1 79 ? 3.457 3.287 -5.618 1.00 94.69 79 LEU A CA 1
ATOM 591 C C . LEU A 1 79 ? 4.678 4.206 -5.647 1.00 94.69 79 LEU A C 1
ATOM 593 O O . LEU A 1 79 ? 5.200 4.602 -4.603 1.00 94.69 79 LEU A O 1
ATOM 597 N N . LEU A 1 80 ? 5.111 4.579 -6.848 1.00 95.94 80 LEU A N 1
ATOM 598 C CA . LEU A 1 80 ? 6.226 5.498 -7.033 1.00 95.94 80 LEU A CA 1
ATOM 599 C C . LEU A 1 80 ? 5.796 6.940 -6.721 1.00 95.94 80 LEU A C 1
ATOM 601 O O . LEU A 1 80 ? 4.644 7.313 -6.973 1.00 95.94 80 LEU A O 1
ATOM 605 N N . PRO A 1 81 ? 6.706 7.769 -6.176 1.00 94.75 81 PRO A N 1
ATOM 606 C CA . PRO A 1 81 ? 6.370 9.109 -5.695 1.00 94.75 81 PRO A CA 1
ATOM 607 C C . PRO A 1 81 ? 6.019 10.105 -6.809 1.00 94.75 81 PRO A C 1
ATOM 609 O O . PRO A 1 81 ? 5.386 11.121 -6.521 1.00 94.75 81 PRO A O 1
ATOM 612 N N . ASP A 1 82 ? 6.413 9.821 -8.049 1.00 94.88 82 ASP A N 1
ATOM 613 C CA . ASP A 1 82 ? 6.282 10.705 -9.204 1.00 94.88 82 ASP A CA 1
ATOM 614 C C . ASP A 1 82 ? 5.967 9.913 -10.494 1.00 94.88 82 ASP A C 1
ATOM 616 O O . ASP A 1 82 ? 5.668 8.713 -10.462 1.00 94.88 82 ASP A O 1
ATOM 620 N N . ARG A 1 83 ? 5.969 10.622 -11.627 1.00 93.88 83 ARG A N 1
ATOM 621 C CA . ARG A 1 83 ? 5.700 10.092 -12.976 1.00 93.88 83 ARG A CA 1
ATOM 622 C C . ARG A 1 83 ? 6.950 10.091 -13.855 1.00 93.88 83 ARG A C 1
ATOM 624 O O . ARG A 1 83 ? 6.860 10.106 -15.082 1.00 93.88 83 ARG A O 1
ATOM 631 N N . GLU A 1 84 ? 8.123 10.180 -13.244 1.00 95.38 84 GLU A N 1
ATOM 632 C CA . GLU A 1 84 ? 9.370 10.320 -13.973 1.00 95.38 84 GLU A CA 1
ATOM 633 C C . GLU A 1 84 ? 9.875 8.952 -14.428 1.00 95.38 84 GLU A C 1
ATOM 635 O O . GLU A 1 84 ? 9.988 7.998 -13.656 1.00 95.38 84 GLU A O 1
ATOM 640 N N . ALA A 1 85 ? 10.250 8.861 -15.706 1.00 94.81 85 ALA A N 1
ATOM 641 C CA . ALA A 1 85 ? 10.827 7.640 -16.261 1.00 94.81 85 ALA A CA 1
ATOM 642 C C . ALA A 1 85 ? 12.112 7.217 -15.523 1.00 94.81 85 ALA A C 1
ATOM 644 O O . ALA A 1 85 ? 12.394 6.025 -15.419 1.00 94.81 85 ALA A O 1
ATOM 645 N N . ALA A 1 86 ? 12.872 8.179 -14.987 1.00 97.00 86 ALA A N 1
ATOM 646 C CA . ALA A 1 86 ? 14.077 7.919 -14.203 1.00 97.00 86 ALA A CA 1
ATOM 647 C C . ALA A 1 86 ? 13.764 7.154 -12.905 1.00 97.00 86 ALA A C 1
ATOM 649 O O . ALA A 1 86 ? 14.422 6.153 -12.618 1.00 97.00 86 ALA A O 1
ATOM 650 N N . THR A 1 87 ? 12.725 7.568 -12.175 1.00 96.69 87 THR A N 1
ATOM 651 C CA . THR A 1 87 ? 12.256 6.906 -10.949 1.00 96.69 87 THR A CA 1
ATOM 652 C C . THR A 1 87 ? 11.818 5.471 -11.233 1.00 96.69 87 THR A C 1
ATOM 654 O O . THR A 1 87 ? 12.216 4.545 -10.523 1.00 96.69 87 THR A O 1
ATOM 657 N N . LEU A 1 88 ? 11.072 5.253 -12.322 1.00 95.19 88 LEU A N 1
ATOM 658 C CA . LEU A 1 88 ? 10.678 3.908 -12.749 1.00 95.19 88 LEU A CA 1
ATOM 659 C C . LEU A 1 88 ? 11.882 3.043 -13.154 1.00 95.19 88 LEU A C 1
ATOM 661 O O . LEU A 1 88 ? 11.970 1.883 -12.755 1.00 95.19 88 LEU A O 1
ATOM 665 N N . ALA A 1 89 ? 12.824 3.588 -13.926 1.00 95.56 89 ALA A N 1
ATOM 666 C CA . ALA A 1 89 ? 14.013 2.855 -14.357 1.00 95.56 89 ALA A CA 1
ATOM 667 C C . ALA A 1 89 ? 14.888 2.427 -13.169 1.00 95.56 89 ALA A C 1
ATOM 669 O O . ALA A 1 89 ? 15.349 1.284 -13.122 1.00 95.56 89 ALA A O 1
ATOM 670 N N . GLN A 1 90 ? 15.069 3.317 -12.189 1.00 95.75 90 GLN A N 1
ATOM 671 C CA . GLN A 1 90 ? 15.789 3.009 -10.957 1.00 95.75 90 GLN A CA 1
ATOM 672 C C . GLN A 1 90 ? 15.080 1.911 -10.160 1.00 95.75 90 GLN A C 1
ATOM 674 O O . GLN A 1 90 ? 15.727 0.974 -9.691 1.00 95.75 90 GLN A O 1
ATOM 679 N N . TRP A 1 91 ? 13.753 1.994 -10.036 1.00 94.62 91 TRP A N 1
ATOM 680 C CA . TRP A 1 91 ? 12.967 0.966 -9.362 1.00 94.62 91 TRP A CA 1
ATOM 681 C C . TRP A 1 91 ? 13.131 -0.402 -10.041 1.00 94.62 91 TRP A C 1
ATOM 683 O O . TRP A 1 91 ? 13.414 -1.392 -9.371 1.00 94.62 91 TRP A O 1
ATOM 693 N N . LEU A 1 92 ? 13.050 -0.459 -11.375 1.00 93.00 92 LEU A N 1
ATOM 694 C CA . LEU A 1 92 ? 13.226 -1.700 -12.140 1.00 93.00 92 LEU A CA 1
ATOM 695 C C . LEU A 1 92 ? 14.610 -2.330 -11.930 1.00 93.00 92 LEU A C 1
ATOM 697 O O . LEU A 1 92 ? 14.717 -3.551 -11.833 1.00 93.00 92 LEU A O 1
ATOM 701 N N . GLN A 1 93 ? 15.665 -1.518 -11.833 1.00 93.25 93 GLN A N 1
ATOM 702 C CA . GLN A 1 93 ? 17.017 -2.004 -11.540 1.00 93.25 93 GLN A CA 1
ATOM 703 C C . GLN A 1 93 ? 17.098 -2.619 -10.140 1.00 93.25 93 GLN A C 1
ATOM 705 O O . GLN A 1 93 ? 17.585 -3.735 -9.995 1.00 93.25 93 GLN A O 1
ATOM 710 N N . GLN A 1 94 ? 16.536 -1.953 -9.129 1.00 90.44 94 GLN A N 1
ATOM 711 C CA . GLN A 1 94 ? 16.532 -2.459 -7.752 1.00 90.44 94 GLN A CA 1
ATOM 712 C C . GLN A 1 94 ? 15.772 -3.782 -7.597 1.00 90.44 94 GLN A C 1
ATOM 714 O O . GLN A 1 94 ? 16.160 -4.610 -6.777 1.00 90.44 94 GLN A O 1
ATOM 719 N N . GLN A 1 95 ? 14.695 -3.994 -8.363 1.00 87.19 95 GLN A N 1
ATOM 720 C CA . GLN A 1 95 ? 13.946 -5.256 -8.313 1.00 87.19 95 GLN A CA 1
ATOM 721 C C . GLN A 1 95 ? 14.592 -6.381 -9.127 1.00 87.19 95 GLN A C 1
ATOM 72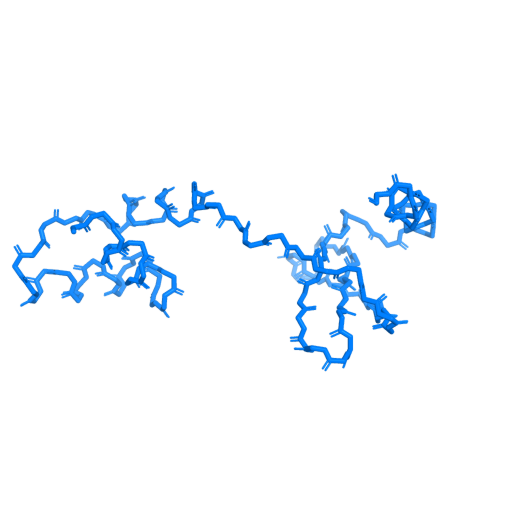3 O O . GLN A 1 95 ? 14.287 -7.543 -8.882 1.00 87.19 95 GLN A O 1
ATOM 728 N N . ARG A 1 96 ? 15.471 -6.069 -10.089 1.00 77.62 96 ARG A N 1
ATOM 729 C CA . ARG A 1 96 ? 16.225 -7.089 -10.833 1.00 77.62 96 ARG A CA 1
ATOM 730 C C . ARG A 1 96 ? 17.259 -7.793 -9.951 1.00 77.62 96 ARG A C 1
ATOM 732 O O . ARG A 1 96 ? 17.542 -8.964 -10.182 1.00 77.62 96 ARG A O 1
ATOM 739 N N . ASP A 1 97 ? 17.798 -7.076 -8.969 1.00 61.84 97 ASP A N 1
ATOM 740 C CA . ASP A 1 97 ? 18.879 -7.538 -8.092 1.00 61.84 97 ASP A CA 1
ATOM 741 C C . ASP A 1 97 ? 18.368 -8.182 -6.780 1.00 61.84 97 ASP A C 1
ATOM 743 O O . ASP A 1 97 ? 19.162 -8.468 -5.881 1.00 61.84 97 ASP A O 1
ATOM 747 N N . ARG A 1 98 ? 17.049 -8.395 -6.660 1.00 66.94 98 ARG A N 1
ATOM 748 C CA . ARG A 1 98 ? 16.371 -9.072 -5.540 1.00 66.94 98 ARG A CA 1
ATOM 749 C C . ARG A 1 98 ? 16.026 -10.517 -5.874 1.00 66.94 98 ARG A C 1
ATOM 751 O O . ARG A 1 98 ? 16.175 -11.350 -4.953 1.00 66.94 98 ARG A O 1
#